Protein AF-A0A7Y4NPV2-F1 (afdb_monomer)

Secondary structure (DSSP, 8-state):
-PPPPPEEEE-TTT--EEEEEEEEEEETTEEEEEEESSB-TTT--B--------HHHHHHHHHHHHT-HHHHHHH-SHHHHHHHH-SSHHHHHHHHHHHHS--HHHHHHHHHHHHTS---HHHHHHHHHHHHHHHHHHTSHHHHHHHHHHHHHHHHHHHHHHHHHHHHHHHH--

Solvent-accessible surface area (backbone atoms only — not comparable to full-atom values): 9834 Å² total; per-residue (Å²): 134,82,76,61,73,66,40,80,44,66,39,93,76,80,65,53,73,47,69,35,37,57,43,80,43,77,58,96,89,44,82,44,79,45,56,43,63,66,34,37,92,63,34,64,44,71,74,77,89,56,72,80,88,44,69,69,55,19,52,49,50,52,36,23,68,67,57,37,69,69,40,27,72,75,43,57,44,54,44,53,39,50,58,65,60,34,79,42,48,68,50,48,50,52,43,53,49,49,45,67,71,49,62,48,63,63,51,35,51,54,45,52,62,49,48,79,78,43,86,54,64,65,58,58,50,50,39,56,47,39,56,49,49,42,57,34,46,75,71,47,55,45,58,54,50,54,50,61,43,43,48,64,50,32,52,51,30,48,53,52,42,54,56,24,47,52,46,30,54,55,60,73,76,106

Structure (mmCIF, N/CA/C/O backbone):
data_AF-A0A7Y4NPV2-F1
#
_entry.id   AF-A0A7Y4NPV2-F1
#
loop_
_atom_site.group_PDB
_atom_site.id
_atom_site.type_symbol
_atom_site.label_atom_id
_atom_site.label_alt_id
_atom_site.label_comp_id
_atom_site.label_asym_id
_atom_site.label_entity_id
_atom_site.label_seq_id
_atom_site.pdbx_PDB_ins_code
_atom_site.Cartn_x
_atom_site.Cartn_y
_atom_site.Cartn_z
_atom_site.occupancy
_atom_site.B_iso_or_equiv
_atom_site.auth_seq_id
_atom_site.auth_comp_id
_atom_site.auth_asym_id
_atom_site.auth_atom_id
_atom_site.pdbx_PDB_model_num
ATOM 1 N N . MET A 1 1 ? -0.308 -29.124 12.154 1.00 49.94 1 MET A N 1
ATOM 2 C CA . MET A 1 1 ? -0.144 -27.652 12.169 1.00 49.94 1 MET A CA 1
ATOM 3 C C . MET A 1 1 ? -0.393 -27.163 13.598 1.00 49.94 1 MET A C 1
ATOM 5 O O . MET A 1 1 ? -1.416 -27.536 14.168 1.00 49.94 1 MET A O 1
ATOM 9 N N . ARG A 1 2 ? 0.572 -26.470 14.222 1.00 59.75 2 ARG A N 1
ATOM 10 C CA . ARG A 1 2 ? 0.462 -25.960 15.605 1.00 59.75 2 ARG A CA 1
ATOM 11 C C . ARG A 1 2 ? -0.410 -24.699 15.605 1.00 59.75 2 ARG A C 1
ATOM 13 O O . ARG A 1 2 ? -0.304 -23.904 14.677 1.00 59.75 2 ARG A O 1
ATOM 20 N N . VAL A 1 3 ? -1.282 -24.546 16.600 1.00 62.94 3 VAL A N 1
ATOM 21 C CA . VAL A 1 3 ? -2.070 -23.317 16.786 1.00 62.94 3 VAL A CA 1
ATOM 22 C C . VAL A 1 3 ? -1.098 -22.210 17.168 1.00 62.94 3 VAL A C 1
ATOM 24 O O . VAL A 1 3 ? -0.264 -22.423 18.049 1.00 62.94 3 VAL A O 1
ATOM 27 N N . ALA A 1 4 ? -1.148 -21.074 16.472 1.00 68.94 4 ALA A N 1
ATOM 28 C CA . ALA A 1 4 ? -0.289 -19.949 16.812 1.00 68.94 4 ALA A CA 1
ATOM 29 C C . ALA A 1 4 ? -0.587 -19.504 18.257 1.00 68.94 4 ALA A C 1
ATOM 31 O O . ALA A 1 4 ? -1.761 -19.469 18.644 1.00 68.94 4 ALA A O 1
ATOM 32 N N . PRO A 1 5 ? 0.443 -19.202 19.066 1.00 77.50 5 PRO A N 1
ATOM 33 C CA . PRO A 1 5 ? 0.248 -18.791 20.448 1.00 77.50 5 PRO A CA 1
ATOM 34 C C . PRO A 1 5 ? -0.619 -17.531 20.528 1.00 77.50 5 PRO A C 1
ATOM 36 O O . PRO A 1 5 ? -0.810 -16.815 19.543 1.00 77.50 5 PRO A O 1
ATOM 39 N N . SER A 1 6 ? -1.166 -17.287 21.717 1.00 85.19 6 SER A N 1
ATOM 40 C CA . SER A 1 6 ? -1.863 -16.031 21.987 1.00 85.19 6 SER A CA 1
ATOM 41 C C . SER A 1 6 ? -0.852 -14.890 21.950 1.00 85.19 6 SER A C 1
ATOM 43 O O . SER A 1 6 ? 0.234 -15.025 22.516 1.00 85.19 6 SER A O 1
ATOM 45 N N . THR A 1 7 ? -1.198 -13.788 21.292 1.00 88.06 7 THR A N 1
ATOM 46 C CA . THR A 1 7 ? -0.251 -12.697 21.029 1.00 88.06 7 THR A CA 1
ATOM 47 C C . THR A 1 7 ? -0.876 -11.364 21.425 1.00 88.06 7 THR A C 1
ATOM 49 O O . THR A 1 7 ? -2.060 -11.149 21.142 1.00 88.06 7 THR A O 1
ATOM 52 N N . PRO A 1 8 ? -0.122 -10.454 22.068 1.00 91.38 8 PRO A N 1
ATOM 53 C CA . PRO A 1 8 ? -0.590 -9.093 22.278 1.00 91.38 8 PRO A CA 1
ATOM 54 C C . PRO A 1 8 ? -0.719 -8.366 20.936 1.00 91.38 8 PRO A C 1
ATOM 56 O O . PRO A 1 8 ? 0.170 -8.427 20.086 1.00 91.38 8 PRO A O 1
ATOM 59 N N . VAL A 1 9 ? -1.829 -7.658 20.758 1.00 91.06 9 VAL A N 1
ATOM 60 C CA . VAL A 1 9 ? -2.123 -6.834 19.586 1.00 91.06 9 VAL A CA 1
ATOM 61 C C . VAL A 1 9 ? -2.506 -5.439 20.057 1.00 91.06 9 VAL A C 1
ATOM 63 O O . VAL A 1 9 ? -3.301 -5.281 20.982 1.00 91.06 9 VAL A O 1
ATOM 66 N N . THR A 1 10 ? -1.957 -4.420 19.399 1.00 92.75 10 THR A N 1
ATOM 67 C CA . THR A 1 10 ? -2.331 -3.018 19.611 1.00 92.75 10 THR A CA 1
ATOM 68 C C . THR A 1 10 ? -3.300 -2.579 18.519 1.00 92.75 10 THR A C 1
ATOM 70 O O . THR A 1 10 ? -3.031 -2.745 17.328 1.00 92.75 10 THR A O 1
ATOM 73 N N . CYS A 1 11 ? -4.445 -2.025 18.915 1.00 94.19 11 CYS A N 1
ATOM 74 C CA . CYS A 1 11 ? -5.444 -1.518 17.982 1.00 94.19 11 CYS A CA 1
ATOM 75 C C . CYS A 1 11 ? -4.904 -0.319 17.191 1.00 94.19 11 CYS A C 1
ATOM 77 O O . CYS A 1 11 ? -4.489 0.674 17.784 1.00 94.19 11 CYS A O 1
ATOM 79 N N . PHE A 1 12 ? -5.000 -0.372 15.860 1.00 92.56 12 PHE A N 1
ATOM 80 C CA . PHE A 1 12 ? -4.571 0.718 14.974 1.00 92.56 12 PHE A CA 1
ATOM 81 C C . PHE A 1 12 ? -5.456 1.976 15.055 1.00 92.56 12 PHE A C 1
ATOM 83 O O . PHE A 1 12 ? -5.070 3.019 14.540 1.00 92.56 12 PHE A O 1
ATOM 90 N N . VAL A 1 13 ? -6.637 1.883 15.679 1.00 94.50 13 VAL A N 1
ATOM 91 C CA . VAL A 1 13 ? -7.550 3.020 15.872 1.00 94.50 13 VAL A CA 1
ATOM 92 C C . VAL A 1 13 ? -7.343 3.666 17.239 1.00 94.50 13 VAL A C 1
ATOM 94 O O . VAL A 1 13 ? -6.950 4.825 17.313 1.00 94.50 13 VAL A O 1
ATOM 97 N N . CYS A 1 14 ? -7.626 2.932 18.323 1.00 94.38 14 CYS A N 1
ATOM 98 C CA . CYS A 1 14 ? -7.678 3.501 19.675 1.00 94.38 14 CYS A CA 1
ATOM 99 C C . CYS A 1 14 ? -6.375 3.348 20.474 1.00 94.38 14 CYS A C 1
ATOM 101 O O . CYS A 1 14 ? -6.299 3.819 21.608 1.00 94.38 14 CYS A O 1
ATOM 103 N N . GLY A 1 15 ? -5.370 2.651 19.933 1.00 93.56 15 GLY A N 1
ATOM 104 C CA . GLY A 1 15 ? -4.072 2.439 20.584 1.00 93.56 15 GLY A CA 1
ATOM 105 C C . GLY A 1 15 ? -4.092 1.494 21.792 1.00 93.56 15 GLY A C 1
ATOM 106 O O . GLY A 1 15 ? -3.054 1.264 22.404 1.00 93.56 15 GLY A O 1
ATOM 107 N N . SER A 1 16 ? -5.244 0.926 22.153 1.00 94.56 16 SER A N 1
ATOM 108 C CA . SER A 1 16 ? -5.342 -0.039 23.251 1.00 94.56 16 SER A CA 1
ATOM 109 C C . SER A 1 16 ? -4.706 -1.377 22.872 1.00 94.56 16 SER A C 1
ATOM 111 O O . SER A 1 16 ? -4.887 -1.859 21.752 1.00 94.56 16 SER A O 1
ATOM 113 N N . THR A 1 17 ? -4.009 -1.994 23.826 1.00 94.75 17 THR A N 1
ATOM 114 C CA . THR A 1 17 ? -3.390 -3.317 23.673 1.00 94.75 17 THR A CA 1
ATOM 115 C C . THR A 1 17 ? -4.223 -4.379 24.384 1.00 94.75 17 THR A C 1
ATOM 117 O O . THR A 1 17 ? -4.661 -4.174 25.513 1.00 94.75 17 THR A O 1
ATOM 120 N N . PHE A 1 18 ? -4.442 -5.513 23.725 1.00 93.19 18 PHE A N 1
ATOM 121 C CA . PHE A 1 18 ? -5.160 -6.671 24.263 1.00 93.19 18 PHE A CA 1
ATOM 122 C C . PHE A 1 18 ? -4.605 -7.961 23.662 1.00 93.19 18 PHE A C 1
ATOM 124 O O . PHE A 1 18 ? -3.895 -7.945 22.657 1.00 93.19 18 PHE A O 1
ATOM 131 N N . THR A 1 19 ? -4.915 -9.089 24.289 1.00 93.38 19 THR A N 1
ATOM 132 C CA . THR A 1 19 ? -4.461 -10.401 23.829 1.00 93.38 19 THR A CA 1
ATOM 133 C C . THR A 1 19 ? -5.450 -10.975 22.825 1.00 93.38 19 THR A C 1
ATOM 135 O O . THR A 1 19 ? -6.650 -11.007 23.089 1.00 93.38 19 THR A O 1
ATOM 138 N N . VAL A 1 20 ? -4.939 -11.444 21.686 1.00 91.06 20 VAL A N 1
ATOM 139 C CA . VAL A 1 20 ? -5.709 -12.221 20.710 1.00 91.06 20 VAL A CA 1
ATOM 140 C C . VAL A 1 20 ? -5.345 -13.689 20.862 1.00 91.06 20 VAL A C 1
ATOM 142 O O . VAL A 1 20 ? -4.171 -14.065 20.788 1.00 91.06 20 VAL A O 1
ATOM 145 N N . HIS A 1 21 ? -6.359 -14.518 21.064 1.00 88.50 21 HIS A N 1
ATOM 146 C CA . HIS A 1 21 ? -6.249 -15.963 21.164 1.00 88.50 21 HIS A CA 1
ATOM 147 C C . HIS A 1 21 ? -6.626 -16.595 19.825 1.00 88.50 21 HIS A C 1
ATOM 149 O O . HIS A 1 21 ? -7.630 -16.231 19.217 1.00 88.50 21 HIS A O 1
ATOM 155 N N . ASN A 1 22 ? -5.830 -17.559 19.365 1.00 84.25 22 ASN A N 1
ATOM 156 C CA . ASN A 1 22 ? -6.191 -18.381 18.216 1.00 84.25 22 ASN A CA 1
ATOM 157 C C . ASN A 1 22 ? -6.886 -19.638 18.735 1.00 84.25 22 ASN A C 1
ATOM 159 O O . ASN A 1 22 ? -6.259 -20.475 19.387 1.00 84.25 22 ASN A O 1
ATOM 163 N N . LYS A 1 23 ? -8.174 -19.776 18.447 1.00 81.44 23 LYS A N 1
ATOM 164 C CA . LYS A 1 23 ? -8.964 -20.958 18.775 1.00 81.44 23 LYS A CA 1
ATOM 165 C C . LYS A 1 23 ? -9.143 -21.793 17.521 1.00 81.44 23 LYS A C 1
ATOM 167 O O . LYS A 1 23 ? -9.365 -21.270 16.435 1.00 81.44 23 LYS A O 1
ATOM 172 N N . VAL A 1 24 ? -9.008 -23.103 17.660 1.00 81.19 24 VAL A N 1
ATOM 173 C CA . VAL A 1 24 ? -9.348 -24.019 16.575 1.00 81.19 24 VAL A CA 1
ATOM 174 C C . VAL A 1 24 ? -10.818 -24.341 16.696 1.00 81.19 24 VAL A C 1
ATOM 176 O O . VAL A 1 24 ? -11.243 -24.822 17.744 1.00 81.19 24 VAL A O 1
ATOM 179 N N . ASP A 1 25 ? -11.545 -24.106 15.618 1.00 78.88 25 ASP A N 1
ATOM 180 C CA . ASP A 1 25 ? -12.909 -24.570 15.471 1.00 78.88 25 ASP A CA 1
ATOM 181 C C . ASP A 1 25 ? -12.950 -25.722 14.458 1.00 78.88 25 ASP A C 1
ATOM 183 O O . ASP A 1 25 ? -12.161 -25.783 13.505 1.00 78.88 25 ASP A O 1
ATOM 187 N N . LEU A 1 26 ? -13.799 -26.702 14.741 1.00 80.38 26 LEU A N 1
ATOM 188 C CA . LEU A 1 26 ? -13.967 -27.916 13.949 1.00 80.38 26 LEU A CA 1
ATOM 189 C C . LEU A 1 26 ? -15.439 -28.011 13.574 1.00 80.38 26 LEU A C 1
ATOM 191 O O . LEU A 1 26 ? -16.200 -28.723 14.223 1.00 80.38 26 LEU A O 1
ATOM 195 N N . ASP A 1 27 ? -15.818 -27.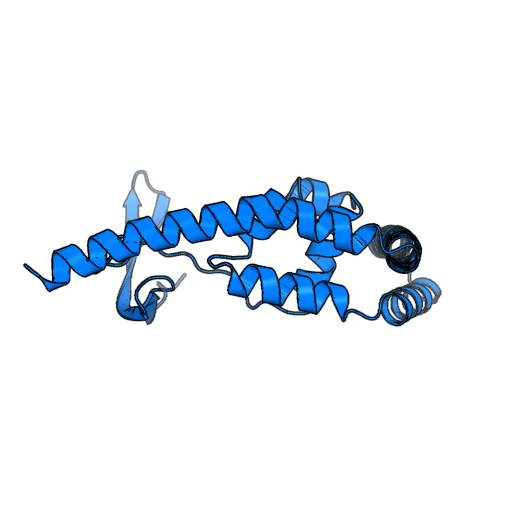307 12.512 1.00 73.38 27 ASP A N 1
ATOM 196 C CA . ASP A 1 27 ? -17.173 -27.362 11.971 1.00 73.38 27 ASP A CA 1
ATOM 197 C C . ASP A 1 27 ? -17.188 -28.103 10.625 1.00 73.38 27 ASP A C 1
ATOM 199 O O . ASP A 1 27 ? -16.311 -27.922 9.773 1.00 73.38 27 ASP A O 1
ATOM 203 N N . GLY A 1 28 ? -18.148 -29.015 10.451 1.00 69.00 28 GLY A N 1
ATOM 204 C CA . GLY A 1 28 ? -18.316 -29.809 9.226 1.00 69.00 28 GLY A CA 1
ATOM 205 C C . GLY A 1 28 ? -17.076 -30.601 8.771 1.00 69.00 28 GLY A C 1
ATOM 206 O O . GLY A 1 28 ? -16.888 -30.818 7.575 1.00 69.00 28 GLY A O 1
ATOM 207 N N . GLY A 1 29 ? -16.183 -30.985 9.693 1.00 75.00 29 GLY A N 1
ATOM 208 C CA . GLY A 1 29 ? -14.925 -31.679 9.378 1.00 75.00 29 GLY A CA 1
ATOM 209 C C . GLY A 1 29 ? -13.817 -30.779 8.809 1.00 75.00 29 GLY A C 1
ATOM 210 O O . GLY A 1 29 ? -12.743 -31.275 8.462 1.00 75.00 29 GLY A O 1
ATOM 211 N N . ARG A 1 30 ? -14.035 -29.458 8.734 1.00 72.81 30 ARG A N 1
ATOM 212 C CA . ARG A 1 30 ? -13.009 -28.477 8.368 1.00 72.81 30 ARG A CA 1
ATOM 213 C C . ARG A 1 30 ? -12.465 -27.804 9.618 1.00 72.81 30 ARG A C 1
ATOM 215 O O . ARG A 1 30 ? -13.199 -27.283 10.447 1.00 72.81 30 ARG A O 1
ATOM 222 N N . ARG A 1 31 ? -11.139 -27.796 9.725 1.00 75.69 31 ARG A N 1
ATOM 223 C CA . ARG A 1 31 ? -10.424 -27.105 10.793 1.00 75.69 31 ARG A CA 1
ATOM 224 C C . ARG A 1 31 ? -10.221 -25.643 10.419 1.00 75.69 31 ARG A C 1
ATOM 226 O O . ARG A 1 31 ? -9.416 -25.354 9.534 1.00 75.69 31 ARG A O 1
ATOM 233 N N . THR A 1 32 ? -10.904 -24.738 11.106 1.00 78.25 32 THR A N 1
ATOM 234 C CA . THR A 1 32 ? -10.724 -23.287 10.983 1.00 78.25 32 THR A CA 1
ATOM 235 C C . THR A 1 32 ? -9.991 -22.749 12.210 1.00 78.25 32 THR A C 1
ATOM 237 O O . THR A 1 32 ? -10.003 -23.345 13.287 1.00 78.25 32 THR A O 1
ATOM 240 N N . VAL A 1 33 ? -9.265 -21.645 12.037 1.00 77.94 33 VAL A N 1
ATOM 241 C CA . VAL A 1 33 ? -8.645 -20.919 13.151 1.00 77.94 33 VAL A CA 1
ATOM 242 C C . VAL A 1 33 ? -9.395 -19.605 13.298 1.00 77.94 33 VAL A C 1
ATOM 244 O O . VAL A 1 33 ? -9.396 -18.795 12.374 1.00 77.94 33 VAL A O 1
ATOM 247 N N . LEU A 1 34 ? -10.042 -19.422 14.443 1.00 82.56 34 LEU A N 1
ATOM 248 C CA . LEU A 1 34 ? -10.762 -18.214 14.815 1.00 82.56 34 LEU A CA 1
ATOM 249 C C . LEU A 1 34 ? -9.895 -17.370 15.747 1.00 82.56 34 LEU A C 1
ATOM 251 O O . LEU A 1 34 ? -9.232 -17.898 16.641 1.00 82.56 34 LEU A O 1
ATOM 255 N N . GLN A 1 35 ? -9.900 -16.059 15.528 1.00 83.38 35 GLN A N 1
ATOM 256 C CA . GLN A 1 35 ? -9.252 -15.095 16.412 1.00 83.38 35 GLN A CA 1
ATOM 257 C C . GLN A 1 35 ? -10.284 -14.517 17.377 1.00 83.38 35 GLN A C 1
ATOM 259 O O . GLN A 1 35 ? -11.292 -13.958 16.944 1.00 83.38 35 GLN A O 1
ATOM 264 N N . GLU A 1 36 ? -10.023 -14.650 18.677 1.00 86.06 36 GLU A N 1
ATOM 265 C CA . GLU A 1 36 ? -10.857 -14.098 19.744 1.00 86.06 36 GLU A CA 1
ATOM 266 C C . GLU A 1 36 ? -10.043 -13.089 20.586 1.00 86.06 36 GLU A C 1
ATOM 268 O O . GLU A 1 36 ? -8.975 -13.450 21.090 1.00 86.06 36 GLU A O 1
ATOM 273 N N . PRO A 1 37 ? -10.514 -11.835 20.754 1.00 88.25 37 PRO A N 1
ATOM 274 C CA . PRO A 1 37 ? -11.700 -11.259 20.113 1.00 88.25 37 PRO A CA 1
ATOM 275 C C . PRO A 1 37 ? -11.468 -11.001 18.612 1.00 88.25 37 PRO A C 1
ATOM 277 O O . PRO A 1 37 ? -10.339 -10.803 18.179 1.00 88.25 37 PRO A O 1
ATOM 280 N N . SER A 1 38 ? -12.538 -10.979 17.813 1.00 87.38 38 SER A N 1
ATOM 281 C CA . SER A 1 38 ? -12.485 -10.724 16.358 1.00 87.38 38 SER A CA 1
ATOM 282 C C . SER A 1 38 ? -12.379 -9.232 15.996 1.00 87.38 38 SER A C 1
ATOM 284 O O . SER A 1 38 ? -12.131 -8.870 14.843 1.00 87.38 38 SER A O 1
ATOM 286 N N . ALA A 1 39 ? -12.531 -8.357 16.991 1.00 93.12 39 ALA A N 1
ATOM 287 C CA . ALA A 1 39 ? -12.392 -6.910 16.903 1.00 93.12 39 ALA A CA 1
ATOM 288 C C . ALA A 1 39 ? -11.792 -6.360 18.206 1.00 93.12 39 ALA A C 1
ATOM 290 O O . ALA A 1 39 ? -11.720 -7.053 19.221 1.00 93.12 39 ALA A O 1
ATOM 291 N N . CYS A 1 40 ? -11.359 -5.102 18.191 1.00 94.50 40 CYS A N 1
ATOM 292 C CA . CYS A 1 40 ? -10.869 -4.428 19.384 1.00 94.50 40 CYS A CA 1
ATOM 293 C C . CYS A 1 40 ? -11.989 -4.324 20.436 1.00 94.50 40 CYS A C 1
ATOM 295 O O . CYS A 1 40 ? -12.992 -3.664 20.167 1.00 94.50 40 CYS A O 1
ATOM 297 N N . PRO A 1 41 ? -11.820 -4.866 21.656 1.00 95.12 41 PRO A N 1
ATOM 298 C CA . PRO A 1 41 ? -12.870 -4.846 22.678 1.00 95.12 41 PRO A CA 1
ATOM 299 C C . PRO A 1 41 ? -13.165 -3.433 23.209 1.00 95.12 41 PRO A C 1
ATOM 301 O O . PRO A 1 41 ? -14.170 -3.208 23.879 1.00 95.12 41 PRO A O 1
ATOM 304 N N . PHE A 1 42 ? -12.307 -2.459 22.903 1.00 95.31 42 PHE A N 1
ATOM 305 C CA . PHE A 1 42 ? -12.439 -1.087 23.386 1.00 95.31 42 PHE A CA 1
ATOM 306 C C . PHE A 1 42 ? -13.123 -0.147 22.389 1.00 95.31 42 PHE A C 1
ATOM 308 O O . PHE A 1 42 ? -13.733 0.827 22.811 1.00 95.31 42 PHE A O 1
ATOM 315 N N . CYS A 1 43 ? -13.028 -0.407 21.082 1.00 96.06 43 CYS A N 1
ATOM 316 C CA . CYS A 1 43 ? -13.554 0.498 20.049 1.00 96.06 43 CYS A CA 1
ATOM 317 C C . CYS A 1 43 ? -14.284 -0.207 18.897 1.00 96.06 43 CYS A C 1
ATOM 319 O O . CYS A 1 43 ? -14.735 0.455 17.967 1.00 96.06 43 CYS A O 1
ATOM 321 N N . ASP A 1 44 ? -14.372 -1.538 18.927 1.00 95.69 44 ASP A N 1
ATOM 322 C CA . ASP A 1 44 ? -14.934 -2.417 17.891 1.00 95.69 44 ASP A CA 1
ATOM 323 C C . ASP A 1 44 ? -14.242 -2.346 16.523 1.00 95.69 44 ASP A C 1
ATOM 325 O O . ASP A 1 44 ? -14.756 -2.874 15.538 1.00 95.69 44 ASP A O 1
ATOM 329 N N . ALA A 1 45 ? -13.066 -1.717 16.434 1.00 95.00 45 ALA A N 1
ATOM 330 C CA . ALA A 1 45 ? -12.299 -1.706 15.195 1.00 95.00 45 ALA A CA 1
ATOM 331 C C . ALA A 1 45 ? -11.908 -3.142 14.800 1.00 95.00 45 ALA A C 1
ATOM 333 O O . ALA A 1 45 ? -11.430 -3.895 15.659 1.00 95.00 45 ALA A O 1
ATOM 334 N N . PRO A 1 46 ? -12.072 -3.537 13.525 1.00 91.88 46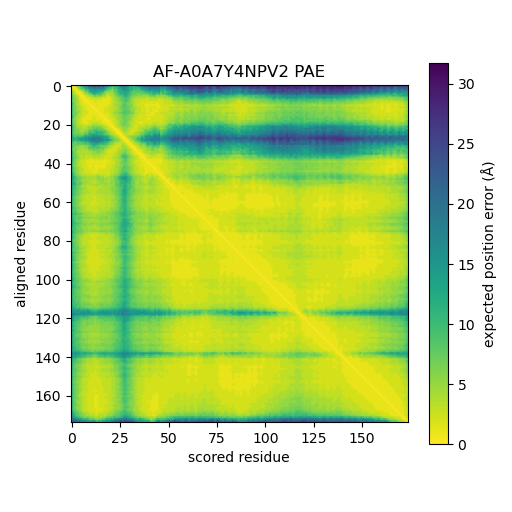 PRO A N 1
ATOM 335 C CA . PRO A 1 46 ? -11.761 -4.891 13.082 1.00 91.88 46 PRO A CA 1
ATOM 336 C C . PRO A 1 46 ? -10.276 -5.204 13.274 1.00 91.88 46 PRO A C 1
ATOM 338 O O . PRO A 1 46 ? -9.421 -4.338 13.077 1.00 91.88 46 PRO A O 1
ATOM 341 N N . LEU A 1 47 ? -9.937 -6.452 13.599 1.00 87.69 47 LEU A N 1
ATOM 342 C CA . LEU A 1 47 ? -8.536 -6.864 13.585 1.00 87.69 47 LEU A CA 1
ATOM 343 C C . LEU A 1 47 ? -8.061 -7.002 12.142 1.00 87.69 47 LEU A C 1
ATOM 345 O O . LEU A 1 47 ? -8.522 -7.861 11.394 1.00 87.69 47 LEU A O 1
ATOM 349 N N . ARG A 1 48 ? -7.133 -6.133 11.742 1.00 84.81 48 ARG A N 1
ATOM 350 C CA . ARG A 1 48 ? -6.519 -6.168 10.414 1.00 84.81 48 ARG A CA 1
ATOM 351 C C . ARG A 1 48 ? -5.007 -6.241 10.541 1.00 84.81 48 ARG A C 1
ATOM 353 O O . ARG A 1 48 ? -4.356 -5.296 10.999 1.00 84.81 48 ARG A O 1
ATOM 360 N N . THR A 1 49 ? -4.452 -7.360 10.094 1.00 81.50 49 THR A N 1
ATOM 361 C CA . THR A 1 49 ? -3.015 -7.511 9.872 1.00 81.50 49 THR A CA 1
ATOM 362 C C . THR A 1 49 ? -2.703 -7.085 8.447 1.00 81.50 49 THR A C 1
ATOM 364 O O . THR A 1 49 ? -3.269 -7.623 7.498 1.00 81.50 49 THR A O 1
ATOM 367 N N . ILE A 1 50 ? -1.800 -6.121 8.304 1.00 89.25 50 ILE A N 1
ATOM 368 C CA . ILE A 1 50 ? -1.195 -5.761 7.022 1.00 89.25 50 ILE A CA 1
ATOM 369 C C . ILE A 1 50 ? 0.280 -6.172 7.050 1.00 89.25 50 ILE A C 1
ATOM 371 O O . ILE A 1 50 ? 0.867 -6.241 8.137 1.00 89.25 50 ILE A O 1
ATOM 375 N N . PRO A 1 51 ? 0.889 -6.475 5.894 1.00 88.69 51 PRO A N 1
ATOM 376 C CA . PRO A 1 51 ? 2.330 -6.658 5.828 1.00 88.69 51 PRO A CA 1
ATOM 377 C C . PRO A 1 51 ? 3.052 -5.346 6.157 1.00 88.69 51 PRO A C 1
ATOM 379 O O . PRO A 1 51 ? 2.463 -4.264 6.150 1.00 88.69 51 PRO A O 1
ATOM 382 N N . LYS A 1 52 ? 4.355 -5.442 6.426 1.00 93.06 52 LYS A N 1
ATOM 383 C CA . LYS A 1 52 ? 5.206 -4.258 6.546 1.00 93.06 52 LYS A CA 1
ATOM 384 C C . LYS A 1 52 ? 5.173 -3.481 5.225 1.00 93.06 52 LYS A C 1
ATOM 386 O O . LYS A 1 52 ? 5.343 -4.074 4.164 1.00 93.06 52 LYS A O 1
ATOM 391 N N . LEU A 1 53 ? 4.980 -2.166 5.306 1.00 96.06 53 LEU A N 1
ATOM 392 C CA . LEU A 1 53 ? 5.103 -1.282 4.151 1.00 96.06 53 LEU A CA 1
ATOM 393 C C . LEU A 1 53 ? 6.586 -1.120 3.824 1.00 96.06 53 LEU A C 1
ATOM 395 O O . LEU A 1 53 ? 7.343 -0.528 4.594 1.00 96.06 53 LEU A O 1
ATOM 399 N N . ASP A 1 54 ? 7.004 -1.713 2.715 1.00 96.88 54 ASP A N 1
ATOM 400 C CA . ASP A 1 54 ? 8.378 -1.687 2.239 1.00 96.88 54 ASP A CA 1
ATOM 401 C C . ASP A 1 54 ? 8.444 -1.389 0.736 1.00 96.88 54 ASP A C 1
ATOM 403 O O . ASP A 1 54 ? 7.431 -1.188 0.058 1.00 96.88 54 ASP A O 1
ATOM 407 N N . VAL A 1 55 ? 9.669 -1.364 0.213 1.00 96.00 55 VAL A N 1
ATOM 408 C CA . VAL A 1 55 ? 9.944 -1.120 -1.206 1.00 96.00 55 VAL A CA 1
ATOM 409 C C . VAL A 1 55 ? 9.254 -2.150 -2.111 1.00 96.00 55 VAL A C 1
ATOM 411 O O . VAL A 1 55 ? 8.838 -1.805 -3.212 1.00 96.00 55 VAL A O 1
ATOM 414 N N . GLY A 1 56 ? 9.094 -3.402 -1.674 1.00 96.06 56 GLY A N 1
ATOM 415 C CA . GLY A 1 56 ? 8.408 -4.435 -2.454 1.00 96.06 56 GLY A CA 1
ATOM 416 C C . GLY A 1 56 ? 6.911 -4.155 -2.594 1.00 96.06 56 GLY A C 1
ATOM 417 O O . GLY A 1 56 ? 6.351 -4.271 -3.690 1.00 96.06 56 GLY A O 1
ATOM 418 N N . VAL A 1 57 ? 6.269 -3.709 -1.511 1.00 97.38 57 VAL A N 1
ATOM 419 C CA . VAL A 1 57 ? 4.867 -3.263 -1.543 1.00 97.38 57 VAL A CA 1
ATOM 420 C C . VAL A 1 57 ? 4.717 -2.017 -2.423 1.00 97.38 57 VAL A C 1
ATOM 422 O O . VAL A 1 57 ? 3.797 -1.959 -3.236 1.00 97.38 57 VAL A O 1
ATOM 425 N N . ALA A 1 58 ? 5.647 -1.060 -2.340 1.00 97.88 58 ALA A N 1
ATOM 426 C CA . ALA A 1 58 ? 5.636 0.140 -3.182 1.00 97.88 58 ALA A CA 1
ATOM 427 C C . ALA A 1 58 ? 5.803 -0.181 -4.680 1.00 97.88 58 ALA A C 1
ATOM 429 O O . ALA A 1 58 ? 5.073 0.351 -5.515 1.00 97.88 58 ALA A O 1
ATOM 430 N N . LYS A 1 59 ? 6.695 -1.116 -5.032 1.00 97.56 59 LYS A N 1
ATOM 431 C CA . LYS A 1 59 ? 6.822 -1.628 -6.408 1.00 97.56 59 LYS A CA 1
ATOM 432 C C . LYS A 1 59 ? 5.523 -2.254 -6.905 1.00 97.56 59 LYS A C 1
ATOM 434 O O . LYS A 1 59 ? 5.101 -1.979 -8.024 1.00 97.56 59 LYS A O 1
ATOM 439 N N . SER A 1 60 ? 4.867 -3.047 -6.060 1.00 97.31 60 SER A N 1
ATOM 440 C CA . SER A 1 60 ? 3.585 -3.678 -6.394 1.00 97.31 60 SER A CA 1
ATOM 441 C C . SER A 1 60 ? 2.476 -2.641 -6.615 1.00 97.31 60 SER A C 1
ATOM 443 O O . SER A 1 60 ? 1.672 -2.793 -7.534 1.00 97.31 60 SER A O 1
ATOM 445 N N . LEU A 1 61 ? 2.456 -1.559 -5.828 1.00 98.25 61 LEU A N 1
ATOM 446 C CA . LEU A 1 61 ? 1.549 -0.425 -6.036 1.00 98.25 61 LEU A CA 1
ATOM 447 C C . LEU A 1 61 ? 1.782 0.228 -7.408 1.00 98.25 61 LEU A C 1
ATOM 449 O O . LEU A 1 61 ? 0.835 0.417 -8.167 1.00 98.25 61 LEU A O 1
ATOM 453 N N . LEU A 1 62 ? 3.037 0.528 -7.746 1.00 97.94 62 LEU A N 1
ATOM 454 C CA . LEU A 1 62 ? 3.395 1.151 -9.023 1.00 97.94 62 LEU A CA 1
ATOM 455 C C . LEU A 1 62 ? 3.045 0.261 -10.221 1.00 97.94 62 LEU A C 1
ATOM 457 O O . LEU A 1 62 ? 2.491 0.738 -11.206 1.00 97.94 62 LEU A O 1
ATOM 461 N N . LEU A 1 63 ? 3.309 -1.043 -10.134 1.00 97.62 63 LEU A N 1
ATOM 462 C CA . LEU A 1 63 ? 2.928 -2.001 -11.176 1.00 97.62 63 LEU A CA 1
ATOM 463 C C . LEU A 1 63 ? 1.405 -2.144 -11.301 1.00 97.62 63 LEU A C 1
ATOM 465 O O . LEU A 1 63 ? 0.898 -2.273 -12.417 1.00 97.62 63 LEU A O 1
ATOM 469 N N . THR A 1 64 ? 0.669 -2.050 -10.187 1.00 97.44 64 THR A N 1
ATOM 470 C CA . THR A 1 64 ? -0.803 -2.005 -10.199 1.00 97.44 64 THR A CA 1
ATOM 471 C C . THR A 1 64 ? -1.301 -0.784 -10.973 1.00 97.44 64 THR A C 1
ATOM 473 O O . THR A 1 64 ? -2.118 -0.937 -11.878 1.00 97.44 64 THR A O 1
ATOM 476 N N . GLU A 1 65 ? -0.763 0.404 -10.682 1.00 96.56 65 GLU A N 1
ATOM 477 C CA . GLU A 1 65 ? -1.075 1.646 -11.407 1.00 96.56 65 GLU A CA 1
ATOM 478 C C . GLU A 1 65 ? -0.703 1.556 -12.894 1.00 96.56 65 GLU A C 1
ATOM 480 O O . GLU A 1 65 ? -1.471 1.952 -13.770 1.00 96.56 65 GLU A O 1
ATOM 485 N N . ALA A 1 66 ? 0.446 0.956 -13.212 1.00 95.31 66 ALA A N 1
ATOM 486 C CA . ALA A 1 66 ? 0.887 0.774 -14.592 1.00 95.31 66 ALA A CA 1
ATOM 487 C C . ALA A 1 66 ? -0.015 -0.182 -15.398 1.00 95.31 66 ALA A C 1
ATOM 489 O O . ALA A 1 66 ? 0.038 -0.175 -16.638 1.00 95.31 66 ALA A O 1
ATOM 490 N N . GLY A 1 67 ? -0.827 -0.990 -14.704 1.00 95.19 67 GLY A N 1
ATOM 491 C CA . GLY A 1 67 ? -1.700 -2.014 -15.266 1.00 95.19 67 GLY A CA 1
ATOM 492 C C . GLY A 1 67 ? -0.981 -3.324 -15.585 1.00 95.19 67 GLY A C 1
ATOM 493 O O . GLY A 1 67 ? -1.382 -4.013 -16.527 1.00 95.19 67 GLY A O 1
ATOM 494 N N . ALA A 1 68 ? 0.079 -3.658 -14.844 1.00 95.44 68 ALA A N 1
ATOM 495 C CA . ALA A 1 68 ? 0.813 -4.905 -15.022 1.00 95.44 68 ALA A CA 1
ATOM 496 C C . ALA A 1 68 ? -0.120 -6.125 -14.821 1.00 95.44 68 ALA A C 1
ATOM 498 O O . ALA A 1 68 ? -0.963 -6.100 -13.920 1.00 95.44 68 ALA A O 1
ATOM 499 N N . PRO A 1 69 ? -0.054 -7.175 -15.669 1.00 93.25 69 PRO A N 1
ATOM 500 C CA . PRO A 1 69 ? -1.085 -8.216 -15.704 1.00 93.25 69 PRO A CA 1
ATOM 501 C C . PRO A 1 69 ? -1.292 -8.972 -14.389 1.00 93.25 69 PRO A C 1
ATOM 503 O O . PRO A 1 69 ? -2.439 -9.198 -14.000 1.00 93.25 69 PRO A O 1
ATOM 506 N N . GLU A 1 70 ? -0.211 -9.354 -13.705 1.00 92.19 70 GLU A N 1
ATOM 507 C CA . GLU A 1 70 ? -0.294 -10.139 -12.468 1.00 92.19 70 GLU A CA 1
ATOM 508 C C . GLU A 1 70 ? -0.850 -9.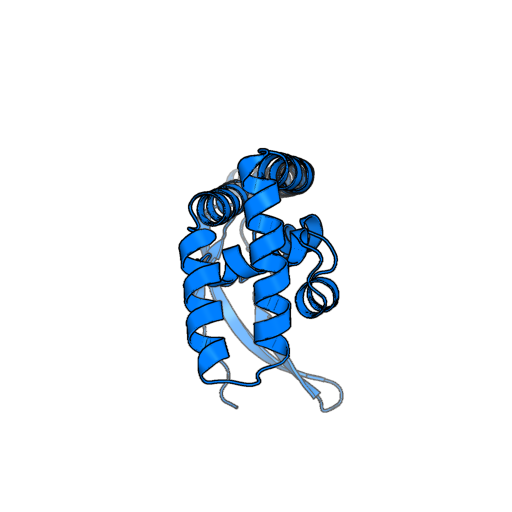295 -11.315 1.00 92.19 70 GLU A C 1
ATOM 510 O O . GLU A 1 70 ? -1.729 -9.736 -10.577 1.00 92.19 70 GLU A O 1
ATOM 515 N N . GLU A 1 71 ? -0.434 -8.038 -11.219 1.00 94.06 71 GLU A N 1
ATOM 516 C CA . GLU A 1 71 ? -0.886 -7.076 -10.220 1.00 94.06 71 GLU A CA 1
ATOM 517 C C . GLU A 1 71 ? -2.335 -6.667 -10.465 1.00 94.06 71 GLU A C 1
ATOM 519 O O . GLU A 1 71 ? -3.151 -6.657 -9.543 1.00 94.06 71 GLU A O 1
ATOM 524 N N . LYS A 1 72 ? -2.704 -6.420 -11.724 1.00 92.94 72 LYS A N 1
ATOM 525 C CA . LYS A 1 72 ? -4.091 -6.148 -12.108 1.00 92.94 72 LYS A CA 1
ATOM 526 C C . LYS A 1 72 ? -4.994 -7.335 -11.784 1.00 92.94 72 LYS A C 1
ATOM 528 O O . LYS A 1 72 ? -6.111 -7.140 -11.312 1.00 92.94 72 LYS A O 1
ATOM 533 N N . LYS A 1 73 ? -4.524 -8.565 -12.001 1.00 94.38 73 LYS A N 1
ATOM 534 C CA . LYS A 1 73 ? -5.259 -9.780 -11.632 1.00 94.38 73 LYS A CA 1
ATOM 535 C C . LYS A 1 73 ? -5.386 -9.934 -10.113 1.00 94.38 73 LYS A C 1
ATOM 537 O O . LYS A 1 73 ? -6.443 -10.340 -9.638 1.00 94.38 73 LYS A O 1
ATOM 542 N N . ALA A 1 74 ? -4.333 -9.622 -9.360 1.00 94.75 74 ALA A N 1
ATOM 543 C CA . ALA A 1 74 ? -4.296 -9.795 -7.909 1.00 94.75 74 ALA A CA 1
ATOM 544 C C . ALA A 1 74 ? -5.061 -8.704 -7.137 1.00 94.75 74 ALA A C 1
ATOM 546 O O . ALA A 1 74 ? -5.676 -8.994 -6.107 1.00 94.75 74 ALA A O 1
ATOM 547 N N . TYR A 1 75 ? -5.015 -7.461 -7.617 1.00 95.56 75 TYR A N 1
ATOM 548 C CA . TYR A 1 75 ? -5.443 -6.278 -6.862 1.00 95.56 75 TYR A CA 1
ATOM 549 C C . TYR A 1 75 ? -6.506 -5.446 -7.588 1.00 95.56 75 TYR A C 1
ATOM 551 O O . TYR A 1 75 ? -7.343 -4.812 -6.944 1.00 95.56 75 TYR A O 1
ATOM 559 N N . GLY A 1 76 ? -6.548 -5.493 -8.919 1.00 95.88 76 GLY A N 1
ATOM 560 C CA . GLY A 1 76 ? -7.527 -4.770 -9.726 1.00 95.88 76 GLY A CA 1
ATOM 561 C C . GLY A 1 76 ? -7.162 -3.302 -9.917 1.00 95.88 76 GLY A C 1
ATOM 562 O O . GLY A 1 76 ? -6.658 -2.942 -10.977 1.00 95.88 76 GLY A O 1
ATOM 563 N N . THR A 1 77 ? -7.450 -2.467 -8.917 1.00 97.06 77 THR A N 1
ATOM 564 C CA . THR A 1 77 ? -7.235 -1.010 -8.967 1.00 97.06 77 THR A CA 1
ATOM 565 C C . THR A 1 77 ? -6.305 -0.543 -7.852 1.00 97.06 77 THR A C 1
ATOM 567 O O . THR A 1 77 ? -6.078 -1.267 -6.878 1.00 97.06 77 THR A O 1
ATOM 570 N N . VAL A 1 78 ? -5.783 0.680 -7.978 1.00 97.81 78 VAL A N 1
ATOM 571 C CA . VAL A 1 78 ? -4.955 1.303 -6.938 1.00 97.81 78 VAL A CA 1
ATOM 572 C C . VAL A 1 78 ? -5.736 1.466 -5.638 1.00 97.81 78 VAL A C 1
ATOM 574 O O . VAL A 1 78 ? -5.202 1.169 -4.577 1.00 97.81 78 VAL A O 1
ATOM 577 N N . GLU A 1 79 ? -7.010 1.850 -5.695 1.00 98.31 79 GLU A N 1
ATOM 578 C CA . GLU A 1 79 ? -7.858 2.000 -4.510 1.00 98.31 79 GLU A CA 1
ATOM 579 C C . GLU A 1 79 ? -7.967 0.678 -3.748 1.00 98.31 79 GLU A C 1
ATOM 581 O O . GLU A 1 79 ? -7.673 0.622 -2.557 1.00 98.31 79 GLU A O 1
ATOM 586 N N . ARG A 1 80 ? -8.279 -0.418 -4.454 1.00 97.69 80 ARG A N 1
ATOM 587 C CA . ARG A 1 80 ? -8.350 -1.762 -3.860 1.00 97.69 80 ARG A CA 1
ATOM 588 C C . ARG A 1 80 ? -7.010 -2.232 -3.308 1.00 97.69 80 ARG A C 1
ATOM 590 O O . ARG A 1 80 ? -6.968 -2.912 -2.281 1.00 97.69 80 ARG A O 1
ATOM 597 N N . PHE A 1 81 ? -5.912 -1.888 -3.981 1.00 98.12 81 PHE A N 1
ATOM 598 C CA . PHE A 1 81 ? -4.572 -2.147 -3.468 1.00 98.12 81 PHE A CA 1
ATOM 599 C C . PHE A 1 81 ? -4.360 -1.404 -2.143 1.00 98.12 81 PHE A C 1
ATOM 601 O O . PHE A 1 81 ? -4.053 -2.023 -1.125 1.00 98.12 81 PHE A O 1
ATOM 608 N N . LEU A 1 82 ? -4.573 -0.089 -2.121 1.00 98.12 82 LEU A N 1
ATOM 609 C CA . LEU A 1 82 ? -4.376 0.736 -0.931 1.00 98.12 82 LEU A CA 1
ATOM 610 C C . LEU A 1 82 ? -5.271 0.274 0.223 1.00 98.12 82 LEU A C 1
ATOM 612 O O . LEU A 1 82 ? -4.778 0.104 1.336 1.00 98.12 82 LEU A O 1
ATOM 616 N N . GLU A 1 83 ? -6.543 -0.029 -0.035 1.00 96.12 83 GLU A N 1
ATOM 617 C CA . GLU A 1 83 ? -7.465 -0.587 0.957 1.00 96.12 83 GLU A CA 1
ATOM 618 C C . GLU A 1 83 ? -6.951 -1.894 1.556 1.00 96.12 83 GLU A C 1
ATOM 620 O O . GLU A 1 83 ? -7.113 -2.112 2.753 1.00 96.12 83 GLU A O 1
ATOM 625 N N . ARG A 1 84 ? -6.325 -2.769 0.760 1.00 95.62 84 ARG A N 1
ATOM 626 C CA . ARG A 1 84 ? -5.803 -4.063 1.221 1.00 95.62 84 ARG A CA 1
ATOM 627 C C . ARG A 1 84 ? -4.551 -3.921 2.082 1.00 95.62 84 ARG A C 1
ATOM 629 O O . ARG A 1 84 ? -4.405 -4.664 3.054 1.00 95.62 84 ARG A O 1
ATOM 636 N N . PHE A 1 85 ? -3.657 -3.009 1.714 1.00 96.75 85 PHE A N 1
ATOM 637 C CA . PHE A 1 85 ? -2.332 -2.879 2.324 1.00 96.75 85 PHE A CA 1
ATOM 638 C C . PHE A 1 85 ? -2.245 -1.793 3.400 1.00 96.75 85 PHE A C 1
ATOM 640 O O . PHE A 1 85 ? -1.238 -1.735 4.096 1.00 96.75 85 PHE A O 1
ATOM 647 N N . THR A 1 86 ? -3.283 -0.975 3.587 1.00 97.44 86 THR A N 1
ATOM 648 C CA . THR A 1 86 ? -3.304 0.096 4.595 1.00 97.44 86 THR A CA 1
ATOM 649 C C . THR A 1 86 ? -4.563 0.051 5.461 1.00 97.44 86 THR A C 1
ATOM 651 O O . THR A 1 86 ? -5.587 -0.548 5.117 1.00 97.44 86 THR A O 1
ATOM 654 N N . ARG A 1 87 ? -4.466 0.672 6.632 1.00 95.75 87 ARG A N 1
ATOM 655 C CA . ARG A 1 87 ? -5.503 0.771 7.668 1.00 95.75 87 ARG A CA 1
ATOM 656 C C . ARG A 1 87 ? -5.694 2.208 8.151 1.00 95.75 87 ARG A C 1
ATOM 658 O O . ARG A 1 87 ? -6.680 2.485 8.825 1.00 95.75 87 ARG A O 1
ATOM 665 N N . THR A 1 88 ? -4.738 3.092 7.869 1.00 96.00 88 THR A N 1
ATOM 666 C CA . THR A 1 88 ? -4.750 4.498 8.286 1.00 96.00 88 THR A CA 1
ATOM 667 C C . THR A 1 88 ? -4.330 5.411 7.139 1.00 96.00 88 THR A C 1
ATOM 669 O O . THR A 1 88 ? -3.664 4.983 6.196 1.00 96.00 88 THR A O 1
ATOM 672 N N . GLU A 1 89 ? -4.675 6.696 7.243 1.00 97.25 89 GLU A N 1
ATOM 673 C CA . GLU A 1 89 ? -4.212 7.721 6.298 1.00 97.25 89 GLU A CA 1
ATOM 674 C C . GLU A 1 89 ? -2.680 7.810 6.261 1.00 97.25 89 GLU A C 1
ATOM 676 O O . GLU A 1 89 ? -2.092 7.846 5.184 1.00 97.25 89 GLU A O 1
ATOM 681 N N . ALA A 1 90 ? -2.031 7.736 7.427 1.00 96.56 90 ALA A N 1
ATOM 682 C CA . ALA A 1 90 ? -0.575 7.785 7.541 1.00 96.56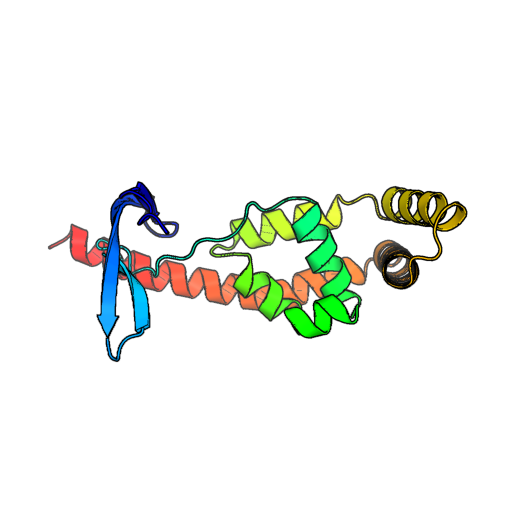 90 ALA A CA 1
ATOM 683 C C . ALA A 1 90 ? 0.119 6.591 6.858 1.00 96.56 90 ALA A C 1
ATOM 685 O O . ALA A 1 90 ? 1.210 6.730 6.307 1.00 96.56 90 ALA A O 1
ATOM 686 N N . GLU A 1 91 ? -0.504 5.411 6.867 1.00 97.81 91 GLU A N 1
ATOM 687 C CA . GLU A 1 91 ? -0.006 4.241 6.134 1.00 97.81 91 GLU A CA 1
ATOM 688 C C . GLU A 1 91 ? -0.144 4.425 4.615 1.00 97.81 91 GLU A C 1
ATOM 690 O O . GLU A 1 91 ? 0.762 4.041 3.873 1.00 97.81 91 GLU A O 1
ATOM 695 N N . VAL A 1 92 ? -1.224 5.065 4.146 1.00 98.38 92 VAL A N 1
ATOM 696 C CA . VAL A 1 92 ? -1.355 5.469 2.734 1.00 98.38 92 VAL A CA 1
ATOM 697 C C . VAL A 1 92 ? -0.250 6.453 2.361 1.00 98.38 92 VAL A C 1
ATOM 699 O O . VAL A 1 92 ? 0.434 6.238 1.364 1.00 98.38 92 VAL A O 1
ATOM 702 N N . ASP A 1 93 ? -0.029 7.489 3.172 1.00 98.25 93 ASP A N 1
ATOM 703 C CA . ASP A 1 93 ? 1.039 8.469 2.944 1.00 98.25 93 ASP A CA 1
ATOM 704 C C . ASP A 1 93 ? 2.418 7.817 2.900 1.00 98.25 93 ASP A C 1
ATOM 706 O O . ASP A 1 93 ? 3.187 8.063 1.976 1.00 98.25 93 ASP A O 1
ATOM 710 N N . THR A 1 94 ? 2.704 6.925 3.849 1.00 98.12 94 THR A N 1
ATOM 711 C CA . THR A 1 94 ? 3.963 6.171 3.892 1.00 98.12 94 THR A CA 1
ATOM 712 C C . THR A 1 94 ? 4.192 5.417 2.586 1.00 98.12 94 THR A C 1
ATOM 714 O O . THR A 1 94 ? 5.279 5.477 2.012 1.00 98.12 94 THR A O 1
ATOM 717 N N . LEU A 1 95 ? 3.170 4.721 2.086 1.00 98.00 95 LEU A N 1
ATOM 718 C CA . LEU A 1 95 ? 3.298 3.936 0.867 1.00 98.00 95 LEU A CA 1
ATOM 719 C C . LEU A 1 95 ? 3.451 4.814 -0.386 1.00 98.00 95 LEU A C 1
ATOM 721 O O . LEU A 1 95 ? 4.240 4.476 -1.268 1.00 98.00 95 LEU A O 1
ATOM 725 N N . LEU A 1 96 ? 2.748 5.949 -0.457 1.00 98.06 96 LEU A N 1
ATOM 726 C CA . LEU A 1 96 ? 2.915 6.919 -1.544 1.00 98.06 96 LEU A CA 1
ATOM 727 C C . LEU A 1 96 ? 4.308 7.558 -1.535 1.00 98.06 96 LEU A C 1
ATOM 729 O O . LEU A 1 96 ? 4.898 7.732 -2.599 1.00 98.06 96 LEU A O 1
ATOM 733 N N . THR A 1 97 ? 4.851 7.866 -0.356 1.00 97.94 97 THR A N 1
ATOM 734 C CA . THR A 1 97 ? 6.223 8.367 -0.206 1.00 97.94 97 THR A CA 1
ATOM 735 C C . THR A 1 97 ? 7.232 7.329 -0.682 1.00 97.94 97 THR A C 1
ATOM 737 O O . THR A 1 97 ? 8.053 7.645 -1.536 1.00 97.94 97 THR A O 1
ATOM 740 N N . LEU A 1 98 ? 7.110 6.070 -0.245 1.00 97.94 98 LEU A N 1
ATOM 741 C CA . LEU A 1 98 ? 7.975 4.982 -0.719 1.00 97.94 98 LEU A CA 1
ATOM 742 C C . LEU A 1 98 ? 7.909 4.802 -2.242 1.00 97.94 98 LEU A C 1
ATOM 744 O O . LEU A 1 98 ? 8.928 4.546 -2.876 1.00 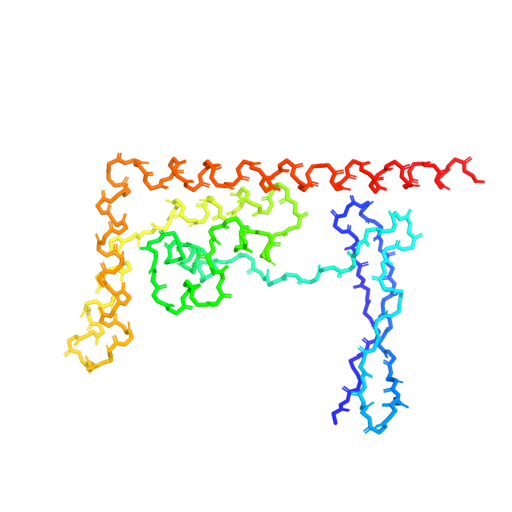97.94 98 LEU A O 1
ATOM 748 N N . ALA A 1 99 ? 6.720 4.928 -2.836 1.00 97.31 99 ALA A N 1
ATOM 749 C CA . ALA A 1 99 ? 6.550 4.849 -4.285 1.00 97.31 99 ALA A CA 1
ATOM 750 C C . ALA A 1 99 ? 7.196 6.039 -5.013 1.00 97.31 99 ALA A C 1
ATOM 752 O O . ALA A 1 99 ? 7.733 5.867 -6.104 1.00 97.31 99 ALA A O 1
ATOM 753 N N . ARG A 1 100 ? 7.158 7.233 -4.411 1.00 96.25 100 ARG A N 1
ATOM 754 C CA . ARG A 1 100 ? 7.745 8.458 -4.966 1.00 96.25 100 ARG A CA 1
ATOM 755 C C . ARG A 1 100 ? 9.261 8.505 -4.867 1.00 96.25 100 ARG A C 1
ATOM 757 O O . ARG A 1 100 ? 9.910 9.000 -5.780 1.00 96.25 100 ARG A O 1
ATOM 764 N N . GLU A 1 101 ? 9.811 8.006 -3.772 1.00 96.12 101 GLU A N 1
ATOM 765 C CA . GLU A 1 101 ? 11.254 7.951 -3.527 1.00 96.12 101 GLU A CA 1
ATOM 766 C C . GLU A 1 101 ? 11.929 6.774 -4.244 1.00 96.12 101 GLU A C 1
ATOM 768 O O . GLU A 1 101 ? 13.153 6.644 -4.211 1.00 96.12 101 GLU A O 1
ATOM 773 N N . LEU A 1 102 ? 11.151 5.904 -4.894 1.00 96.62 102 LEU A N 1
ATOM 774 C CA . LEU A 1 102 ? 11.695 4.770 -5.617 1.00 96.62 102 LEU A CA 1
ATOM 775 C C . LEU A 1 102 ? 12.491 5.230 -6.842 1.00 96.62 102 LEU A C 1
ATOM 777 O O . LEU A 1 102 ? 11.952 5.855 -7.755 1.00 96.62 102 LEU A O 1
ATOM 781 N N . ASP A 1 103 ? 13.753 4.817 -6.910 1.00 96.38 103 ASP A N 1
ATOM 782 C CA . ASP A 1 103 ? 14.576 5.006 -8.099 1.00 96.38 103 ASP A CA 1
ATOM 783 C C . ASP A 1 103 ? 14.128 4.051 -9.222 1.00 96.38 103 ASP A C 1
ATOM 785 O O . ASP A 1 103 ? 14.527 2.881 -9.298 1.00 96.38 103 ASP A O 1
ATOM 789 N N . LEU A 1 104 ? 13.244 4.555 -10.088 1.00 96.31 104 LEU A N 1
ATOM 790 C CA . LEU A 1 104 ? 12.728 3.826 -11.248 1.00 96.31 104 LEU A CA 1
ATOM 791 C C . LEU A 1 104 ? 13.828 3.526 -12.275 1.00 96.31 104 LEU A C 1
ATOM 793 O O . LEU A 1 104 ? 13.756 2.496 -12.946 1.00 96.31 104 LEU A O 1
ATOM 797 N N . GLY A 1 105 ? 14.846 4.386 -12.376 1.00 96.00 105 GLY A N 1
ATOM 798 C CA . GLY A 1 105 ? 15.984 4.192 -13.272 1.00 96.00 105 GLY A CA 1
ATOM 799 C C . GLY A 1 105 ? 16.841 3.015 -12.822 1.00 96.00 105 GLY A C 1
ATOM 800 O O . GLY A 1 105 ? 17.026 2.064 -13.581 1.00 96.00 105 GLY A O 1
ATOM 801 N N . ALA A 1 106 ? 17.260 3.015 -11.555 1.00 97.12 106 ALA A N 1
ATOM 802 C CA . ALA A 1 106 ? 18.022 1.912 -10.974 1.00 97.12 106 ALA A CA 1
ATOM 803 C C . ALA A 1 106 ? 17.245 0.585 -11.015 1.00 97.12 106 ALA A C 1
ATOM 805 O O . ALA A 1 106 ? 17.830 -0.482 -11.219 1.00 97.12 106 ALA A O 1
ATOM 806 N N . TRP A 1 107 ? 15.917 0.622 -10.851 1.00 97.31 107 TRP A N 1
ATOM 807 C CA . TRP A 1 107 ? 15.084 -0.573 -10.995 1.00 97.31 107 TRP A CA 1
ATOM 808 C C . TRP A 1 107 ? 15.071 -1.099 -12.437 1.00 97.31 107 TRP A C 1
ATOM 810 O O . TRP A 1 107 ? 15.273 -2.299 -12.646 1.00 97.31 107 TRP A O 1
ATOM 820 N N . GLU A 1 108 ? 14.877 -0.229 -13.431 1.00 96.12 108 GLU A N 1
ATOM 821 C CA . GLU A 1 108 ? 14.915 -0.614 -14.844 1.00 96.12 108 GLU A CA 1
ATOM 822 C C . GLU A 1 108 ? 16.281 -1.205 -15.221 1.00 96.12 108 GLU A C 1
ATOM 824 O O . GLU A 1 108 ? 16.347 -2.301 -15.784 1.00 96.12 108 GLU A O 1
ATOM 829 N N . GLU A 1 109 ? 17.372 -0.533 -14.848 1.00 96.50 109 GLU A N 1
ATOM 830 C CA . GLU A 1 109 ? 18.746 -0.974 -15.109 1.00 96.50 109 GLU A CA 1
ATOM 831 C C . GLU A 1 109 ? 19.046 -2.336 -14.479 1.00 96.50 109 GLU A C 1
ATOM 833 O O . GLU A 1 109 ? 19.575 -3.232 -15.146 1.00 96.50 109 GLU A O 1
ATOM 838 N N . ALA A 1 110 ? 18.645 -2.541 -13.220 1.00 95.81 110 ALA A N 1
ATOM 839 C CA . ALA A 1 110 ? 18.805 -3.822 -12.540 1.00 95.81 110 ALA A CA 1
ATOM 840 C C . ALA A 1 110 ? 18.041 -4.947 -13.257 1.00 95.81 110 ALA A C 1
ATOM 842 O O . ALA A 1 110 ? 18.555 -6.062 -13.406 1.00 95.81 110 ALA A O 1
ATOM 843 N N . ASN A 1 111 ? 16.828 -4.669 -13.743 1.00 95.88 111 ASN A N 1
ATOM 844 C CA . ASN A 1 111 ? 16.050 -5.646 -14.494 1.00 95.88 111 ASN A CA 1
ATOM 845 C C . ASN A 1 111 ? 16.682 -5.951 -15.862 1.00 95.88 111 ASN A C 1
ATOM 847 O O . ASN A 1 111 ? 16.776 -7.121 -16.244 1.00 95.88 111 ASN A O 1
ATOM 851 N N . LEU A 1 112 ? 17.166 -4.934 -16.580 1.00 95.38 112 LEU A N 1
ATOM 852 C CA . LEU A 1 112 ? 17.870 -5.100 -17.855 1.00 95.38 112 LEU A CA 1
ATOM 853 C C . LEU A 1 112 ? 19.148 -5.934 -17.693 1.00 95.38 112 LEU A C 1
ATOM 855 O O . LEU A 1 112 ? 19.363 -6.874 -18.461 1.00 95.38 112 LEU A O 1
ATOM 859 N N . ALA A 1 113 ? 19.953 -5.669 -16.661 1.00 96.00 113 ALA A N 1
ATOM 860 C CA . ALA A 1 113 ? 21.158 -6.443 -16.359 1.00 96.00 113 ALA A CA 1
ATOM 861 C C . ALA A 1 113 ? 20.843 -7.925 -16.079 1.00 96.00 113 ALA A C 1
ATOM 863 O O . ALA A 1 113 ? 21.555 -8.822 -16.535 1.00 96.00 113 ALA A O 1
ATOM 864 N N . ARG A 1 114 ? 19.740 -8.207 -15.375 1.00 95.25 114 ARG A N 1
ATOM 865 C CA . ARG A 1 114 ? 19.270 -9.581 -15.132 1.00 95.25 114 ARG A CA 1
ATOM 866 C C . ARG A 1 114 ? 18.787 -10.264 -16.416 1.00 95.25 114 ARG A C 1
ATOM 868 O O . ARG A 1 114 ? 19.081 -11.443 -16.615 1.00 95.25 114 ARG A O 1
ATOM 875 N N . LEU A 1 115 ? 18.102 -9.542 -17.304 1.00 95.31 115 LEU A N 1
ATOM 876 C CA . LEU A 1 115 ? 17.626 -10.061 -18.594 1.00 95.31 115 LEU A CA 1
ATOM 877 C C . LEU A 1 115 ? 18.756 -10.388 -19.579 1.00 95.31 115 LEU A C 1
ATOM 879 O O . LEU A 1 115 ? 18.576 -11.249 -20.434 1.00 95.31 115 LEU A O 1
ATOM 883 N N . GLN A 1 116 ? 19.944 -9.792 -19.439 1.00 94.38 116 GLN A N 1
ATOM 884 C CA . GLN A 1 116 ? 21.114 -10.218 -20.225 1.00 94.38 116 GLN A CA 1
ATOM 885 C C . GLN A 1 116 ? 21.506 -11.679 -19.949 1.00 94.38 116 GLN A C 1
ATOM 887 O O . GLN A 1 116 ? 22.116 -12.329 -20.793 1.00 94.38 116 GLN A O 1
ATOM 892 N N . ARG A 1 117 ? 21.156 -12.202 -18.766 1.00 93.56 117 ARG A N 1
ATOM 893 C CA . ARG A 1 117 ? 21.521 -13.549 -18.299 1.00 93.56 117 ARG A CA 1
ATOM 894 C C . ARG A 1 117 ? 20.314 -14.477 -18.140 1.00 93.56 117 ARG A C 1
ATOM 896 O O . ARG A 1 117 ? 20.481 -15.625 -17.744 1.00 93.56 117 ARG A O 1
ATOM 903 N N . SER A 1 118 ? 19.104 -13.993 -18.420 1.00 91.50 118 SER A N 1
ATOM 904 C CA . SER A 1 118 ? 17.853 -14.705 -18.163 1.00 91.50 118 SER A CA 1
ATOM 905 C C . SER A 1 118 ? 16.843 -14.491 -19.286 1.00 91.50 118 SER A C 1
ATOM 907 O O . SER A 1 118 ? 16.708 -13.397 -19.821 1.00 91.50 118 SER A O 1
ATOM 909 N N . LYS A 1 119 ? 16.076 -15.537 -19.606 1.00 89.19 119 LYS A N 1
ATOM 910 C CA . LYS A 1 119 ? 14.941 -15.468 -20.543 1.00 89.19 119 LYS A CA 1
ATOM 911 C C . LYS A 1 119 ? 13.592 -15.345 -19.822 1.00 89.19 119 LYS A C 1
ATOM 913 O O . LYS A 1 119 ? 12.563 -15.691 -20.395 1.00 89.19 119 LYS A O 1
ATOM 918 N N . ASP A 1 120 ? 13.597 -14.885 -18.571 1.00 94.06 120 ASP A N 1
ATOM 919 C CA . ASP A 1 120 ? 12.397 -14.765 -17.743 1.00 94.06 120 ASP A CA 1
ATOM 920 C C . ASP A 1 120 ? 11.370 -13.803 -18.372 1.00 94.06 120 ASP A C 1
ATOM 922 O O . ASP A 1 120 ? 11.600 -12.598 -18.522 1.00 94.06 120 ASP A O 1
ATOM 926 N N . ALA A 1 121 ? 10.229 -14.363 -18.779 1.00 91.81 121 ALA A N 1
ATOM 927 C CA . ALA A 1 121 ? 9.155 -13.625 -19.434 1.00 91.81 121 ALA A CA 1
ATOM 928 C C . ALA A 1 121 ? 8.417 -12.677 -18.473 1.00 91.81 121 ALA A C 1
ATOM 930 O O . ALA A 1 121 ? 7.940 -11.624 -18.911 1.00 91.81 121 ALA A O 1
ATOM 931 N N . GLY A 1 122 ? 8.348 -13.025 -17.185 1.00 92.06 122 GLY A N 1
ATOM 932 C CA . GLY A 1 122 ? 7.777 -12.181 -16.138 1.00 92.06 122 GLY A CA 1
ATOM 933 C C . GLY A 1 122 ? 8.633 -10.938 -15.935 1.00 92.06 122 GLY A C 1
ATOM 934 O O . GLY A 1 122 ? 8.137 -9.826 -16.080 1.00 92.06 122 GLY A O 1
ATOM 935 N N . LEU A 1 123 ? 9.943 -11.121 -15.768 1.00 93.81 123 LEU A N 1
ATOM 936 C CA . LEU A 1 123 ? 10.915 -10.036 -15.667 1.00 93.81 123 LEU A CA 1
ATOM 937 C C . LEU A 1 123 ? 10.891 -9.144 -16.913 1.00 93.81 123 LEU A C 1
ATOM 939 O O . LEU A 1 123 ? 10.870 -7.926 -16.795 1.00 93.81 123 LEU A O 1
ATOM 943 N N . LYS A 1 124 ? 10.821 -9.725 -18.120 1.00 94.12 124 LYS A N 1
ATOM 944 C CA . LYS A 1 124 ? 10.703 -8.945 -19.366 1.00 94.12 124 LYS A CA 1
ATOM 945 C C . LYS A 1 124 ? 9.432 -8.096 -19.398 1.00 94.12 124 LYS A C 1
ATOM 947 O O . LYS A 1 124 ? 9.439 -7.004 -19.965 1.00 94.12 124 LYS A O 1
ATOM 952 N N . THR A 1 125 ? 8.340 -8.615 -18.846 1.00 93.94 125 THR A N 1
ATOM 953 C CA . THR A 1 125 ? 7.069 -7.894 -18.748 1.00 93.94 125 THR A CA 1
ATOM 954 C C . THR A 1 125 ? 7.180 -6.770 -17.727 1.00 93.94 125 THR A C 1
ATOM 956 O O . THR A 1 125 ? 6.905 -5.628 -18.082 1.00 93.94 125 THR A O 1
ATOM 959 N N . GLU A 1 126 ? 7.677 -7.059 -16.523 1.00 94.44 126 GLU A N 1
ATOM 960 C CA . GLU A 1 126 ? 7.935 -6.072 -15.471 1.00 94.44 126 GLU A CA 1
ATOM 961 C C . GLU A 1 126 ? 8.785 -4.908 -15.997 1.00 94.44 126 GLU A C 1
ATOM 963 O O . GLU A 1 126 ? 8.358 -3.760 -15.909 1.00 94.44 126 GLU A O 1
ATOM 968 N N . THR A 1 127 ? 9.920 -5.178 -16.655 1.00 95.88 127 THR A N 1
ATOM 969 C CA . THR A 1 127 ? 10.799 -4.133 -17.213 1.00 95.88 127 THR A CA 1
ATOM 970 C C . THR A 1 127 ? 10.069 -3.181 -18.158 1.00 95.88 127 THR A C 1
ATOM 972 O O . THR A 1 127 ? 10.311 -1.978 -18.118 1.00 95.88 127 THR A O 1
ATOM 975 N N . LYS A 1 128 ? 9.143 -3.679 -18.991 1.00 96.06 128 LYS A N 1
ATOM 976 C CA . LYS A 1 128 ? 8.355 -2.815 -19.888 1.00 96.06 128 LYS A CA 1
ATOM 977 C C . LYS A 1 128 ? 7.456 -1.854 -19.110 1.00 96.06 128 LYS A C 1
ATOM 979 O O . LYS A 1 128 ? 7.301 -0.707 -19.521 1.00 96.06 128 LYS A O 1
ATOM 984 N N . PHE A 1 129 ? 6.859 -2.317 -18.012 1.00 97.00 129 PHE A N 1
ATOM 985 C CA . PHE A 1 129 ? 6.024 -1.473 -17.158 1.00 97.00 129 PHE A CA 1
ATOM 986 C C . PHE A 1 129 ? 6.860 -0.485 -16.346 1.00 97.00 129 PHE A C 1
ATOM 988 O O . PHE A 1 129 ? 6.454 0.666 -16.235 1.00 97.00 129 PHE A O 1
ATOM 995 N N . VAL A 1 130 ? 8.047 -0.872 -15.869 1.00 96.62 130 VAL A N 1
ATOM 996 C CA . VAL A 1 130 ? 8.977 0.060 -15.206 1.00 96.62 130 VAL A CA 1
ATOM 997 C C . VAL A 1 130 ? 9.401 1.180 -16.161 1.00 96.62 130 VAL A C 1
ATOM 999 O O . VAL A 1 130 ? 9.321 2.351 -15.801 1.00 96.62 130 VAL A O 1
ATOM 1002 N N . ALA A 1 131 ? 9.744 0.853 -17.410 1.00 94.94 131 ALA A N 1
ATOM 1003 C CA . ALA A 1 131 ? 10.089 1.853 -18.422 1.00 94.94 131 ALA A CA 1
ATOM 1004 C C . ALA A 1 131 ? 8.928 2.826 -18.713 1.00 94.94 131 ALA A C 1
ATOM 1006 O O . ALA A 1 131 ? 9.143 4.023 -18.909 1.00 94.94 131 ALA A O 1
ATOM 1007 N N . LYS A 1 132 ? 7.684 2.322 -18.733 1.00 94.44 132 LYS A N 1
ATOM 1008 C CA . LYS A 1 132 ? 6.470 3.147 -18.855 1.00 94.44 132 LYS A CA 1
ATOM 1009 C C . LYS A 1 132 ? 6.308 4.070 -17.643 1.00 94.44 132 LYS A C 1
ATOM 1011 O O . LYS A 1 132 ? 6.126 5.269 -17.825 1.00 94.44 132 LYS A O 1
ATOM 1016 N N . LEU A 1 133 ? 6.417 3.522 -16.434 1.00 95.88 133 LEU A N 1
ATOM 1017 C CA . LEU A 1 133 ? 6.312 4.270 -15.181 1.00 95.88 133 LEU A CA 1
ATOM 1018 C C . LEU A 1 133 ? 7.341 5.397 -15.101 1.00 95.88 133 LEU A C 1
ATOM 1020 O O . LEU A 1 133 ? 6.989 6.494 -14.688 1.00 95.88 133 LEU A O 1
ATOM 1024 N N . ARG A 1 134 ? 8.584 5.155 -15.534 1.00 94.56 134 ARG A N 1
ATOM 1025 C CA . ARG A 1 134 ? 9.631 6.183 -15.543 1.00 94.56 134 ARG A CA 1
ATOM 1026 C C . ARG A 1 134 ? 9.229 7.393 -16.386 1.00 94.56 134 ARG A C 1
ATOM 1028 O O . ARG A 1 134 ? 9.299 8.513 -15.896 1.00 94.56 134 ARG A O 1
ATOM 1035 N N . LYS A 1 135 ? 8.733 7.164 -17.606 1.00 92.69 135 LYS A N 1
ATOM 1036 C CA . LYS A 1 135 ? 8.250 8.245 -18.483 1.00 92.69 135 LYS A CA 1
ATOM 1037 C C . LYS A 1 135 ? 7.092 9.016 -17.849 1.00 92.69 135 LYS A C 1
ATOM 1039 O O . LYS A 1 135 ? 7.091 10.235 -17.821 1.00 92.69 135 LYS A O 1
ATOM 1044 N N . GLU A 1 136 ? 6.125 8.301 -17.278 1.00 93.12 136 GLU A N 1
ATOM 1045 C CA . GLU A 1 136 ? 4.973 8.933 -16.624 1.00 93.12 136 GLU A CA 1
ATOM 1046 C C . GLU A 1 136 ? 5.340 9.680 -15.328 1.00 93.12 136 GLU A C 1
ATOM 1048 O O . GLU A 1 136 ? 4.608 10.581 -14.912 1.00 93.12 136 GLU A O 1
ATOM 1053 N N . ALA A 1 137 ? 6.441 9.298 -14.675 1.00 92.88 137 ALA A N 1
ATOM 1054 C CA . ALA A 1 137 ? 6.987 9.989 -13.514 1.00 92.88 137 ALA A CA 1
ATOM 1055 C C . ALA A 1 137 ? 7.698 11.293 -13.905 1.00 92.88 137 ALA A C 1
ATOM 1057 O O . ALA A 1 137 ? 7.533 12.291 -13.206 1.00 92.88 137 ALA A O 1
ATOM 1058 N N . GLU A 1 138 ? 8.441 11.299 -15.018 1.00 90.56 138 GLU A N 1
ATOM 1059 C CA . GLU A 1 138 ? 9.089 12.498 -15.578 1.00 90.56 138 GLU A CA 1
ATOM 1060 C C . GLU A 1 138 ? 8.055 13.578 -15.932 1.00 90.56 138 GLU A C 1
ATOM 1062 O O . GLU A 1 138 ? 8.247 14.748 -15.604 1.00 90.56 138 GLU A O 1
ATOM 1067 N N . ASP A 1 139 ? 6.914 13.169 -16.491 1.00 88.31 139 ASP A N 1
ATOM 1068 C CA . ASP A 1 139 ? 5.796 14.060 -16.825 1.00 88.31 139 ASP A CA 1
ATOM 1069 C C . ASP A 1 139 ? 4.946 14.464 -15.596 1.00 88.31 139 ASP A C 1
ATOM 1071 O O . ASP A 1 139 ? 3.948 15.172 -15.728 1.00 88.31 139 ASP A O 1
ATOM 1075 N N . GLY A 1 140 ? 5.271 13.969 -14.393 1.00 86.94 140 GLY A N 1
ATOM 1076 C CA . GLY A 1 140 ? 4.544 14.215 -13.137 1.00 86.94 140 GLY A CA 1
ATOM 1077 C C . GLY A 1 140 ? 3.185 13.506 -13.008 1.00 86.94 140 GLY A C 1
ATOM 1078 O O . GLY A 1 140 ? 2.693 13.298 -11.894 1.00 86.94 140 GLY A O 1
ATOM 1079 N N . GLY A 1 141 ? 2.597 13.065 -14.122 1.00 91.06 141 GLY A N 1
ATOM 1080 C CA . GLY A 1 141 ? 1.253 12.489 -14.169 1.00 91.06 141 GLY A CA 1
ATOM 1081 C C . GLY A 1 141 ? 1.079 11.196 -13.366 1.00 91.06 141 GLY A C 1
ATOM 1082 O O . GLY A 1 141 ? -0.026 10.925 -12.893 1.00 91.06 141 GLY A O 1
ATOM 1083 N N . LEU A 1 142 ? 2.137 10.401 -13.171 1.00 94.56 142 LEU A N 1
ATOM 1084 C CA . LEU A 1 142 ? 2.076 9.178 -12.359 1.00 94.56 142 LEU A CA 1
ATOM 1085 C C . LEU A 1 142 ? 1.648 9.467 -10.914 1.00 94.56 142 LEU A C 1
ATOM 1087 O O . LEU A 1 142 ? 0.702 8.868 -10.398 1.00 94.56 142 LEU A O 1
ATOM 1091 N N . PHE A 1 143 ? 2.335 10.399 -10.256 1.00 95.19 143 PHE A N 1
ATOM 1092 C CA . PHE A 1 143 ? 2.107 10.666 -8.838 1.00 95.19 143 PHE A CA 1
ATOM 1093 C C . PHE A 1 143 ? 0.802 11.420 -8.596 1.00 95.19 143 PHE A C 1
ATOM 1095 O O . PHE A 1 143 ? 0.148 11.179 -7.583 1.00 95.19 143 PHE A O 1
ATOM 1102 N N . GLU A 1 14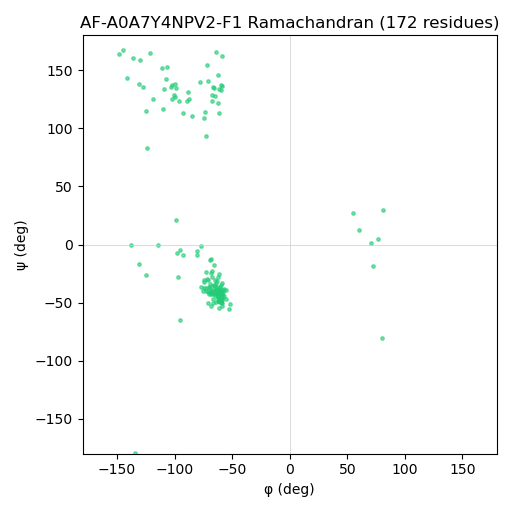4 ? 0.367 12.256 -9.539 1.00 95.94 144 GLU A N 1
ATOM 1103 C CA . GLU A 1 144 ? -0.956 12.881 -9.475 1.00 95.94 144 GLU A CA 1
ATOM 1104 C C . GLU A 1 144 ? -2.088 11.848 -9.524 1.00 95.94 144 GLU A C 1
ATOM 1106 O O . GLU A 1 144 ? -3.058 11.953 -8.769 1.00 95.94 144 GLU A O 1
ATOM 1111 N N . ARG A 1 145 ? -1.976 10.822 -10.379 1.00 96.50 145 ARG A N 1
ATOM 1112 C CA . ARG A 1 145 ? -2.981 9.748 -10.450 1.00 96.50 145 ARG A CA 1
ATOM 1113 C C . ARG A 1 145 ? -3.001 8.907 -9.181 1.00 96.50 145 ARG A C 1
ATOM 1115 O O . ARG A 1 145 ? -4.083 8.664 -8.650 1.00 96.50 145 ARG A O 1
ATOM 1122 N N . LEU A 1 146 ? -1.831 8.555 -8.644 1.00 97.56 146 LEU A N 1
ATOM 1123 C CA . LEU A 1 146 ? -1.735 7.857 -7.360 1.00 97.56 146 LEU A CA 1
ATOM 1124 C C . LEU A 1 146 ? -2.361 8.668 -6.219 1.00 97.56 146 LEU A C 1
ATOM 1126 O O . LEU A 1 146 ? -3.113 8.117 -5.418 1.00 97.56 146 LEU A O 1
ATOM 1130 N N . GLN A 1 147 ? -2.108 9.979 -6.157 1.00 97.56 147 GLN A N 1
ATOM 1131 C CA . GLN A 1 147 ? -2.732 10.854 -5.159 1.00 97.56 147 GLN A CA 1
ATOM 1132 C C . GLN A 1 147 ? -4.252 10.924 -5.324 1.00 97.56 147 GLN A C 1
ATOM 1134 O O . GLN A 1 147 ? -4.980 10.840 -4.333 1.00 97.56 147 GLN A O 1
ATOM 1139 N N . ARG A 1 148 ? -4.739 11.032 -6.565 1.00 98.06 148 ARG A N 1
ATOM 1140 C CA . ARG A 1 148 ? -6.175 11.057 -6.868 1.00 98.06 148 ARG A CA 1
ATOM 1141 C C . ARG A 1 148 ? -6.869 9.764 -6.443 1.00 98.06 148 ARG A C 1
ATOM 1143 O O . ARG A 1 148 ? -7.934 9.837 -5.841 1.00 98.06 148 ARG A O 1
ATOM 1150 N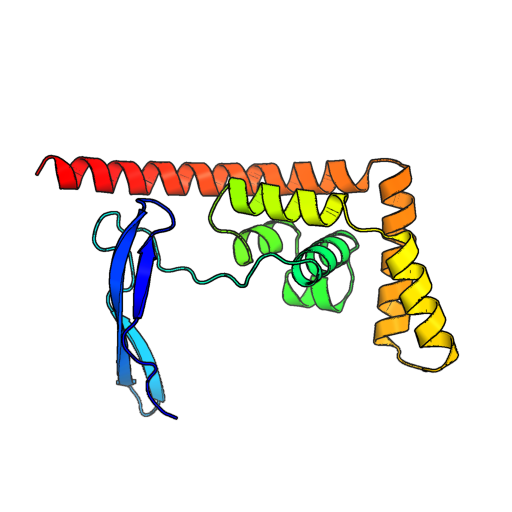 N . ALA A 1 149 ? -6.259 8.611 -6.708 1.00 97.62 149 ALA A N 1
ATOM 1151 C CA . ALA A 1 149 ? -6.772 7.311 -6.276 1.00 97.62 149 ALA A CA 1
ATOM 1152 C C . ALA A 1 149 ? -6.686 7.131 -4.748 1.00 97.62 149 ALA A C 1
ATOM 1154 O O . ALA A 1 149 ? -7.553 6.520 -4.129 1.00 97.62 149 ALA A O 1
ATOM 1155 N N . ALA A 1 150 ? -5.662 7.694 -4.104 1.00 98.25 150 ALA A N 1
ATOM 1156 C CA . ALA A 1 150 ? -5.491 7.600 -2.658 1.00 98.25 150 ALA A CA 1
ATOM 1157 C C . ALA A 1 150 ? -6.493 8.445 -1.857 1.00 98.25 150 ALA A C 1
ATOM 1159 O O . ALA A 1 150 ? -6.828 8.069 -0.735 1.00 98.25 150 ALA A O 1
ATOM 1160 N N . ALA A 1 151 ? -6.966 9.568 -2.403 1.00 98.38 151 ALA A N 1
ATOM 1161 C CA . ALA A 1 151 ? -7.891 10.476 -1.721 1.00 98.38 151 ALA A CA 1
ATOM 1162 C C . ALA A 1 151 ? -9.150 9.777 -1.157 1.00 98.38 151 ALA A C 1
ATOM 1164 O O . ALA A 1 151 ? -9.344 9.836 0.060 1.00 98.38 151 ALA A O 1
ATOM 1165 N N . PRO A 1 152 ? -9.955 9.040 -1.953 1.00 98.25 152 PRO A N 1
ATOM 1166 C CA . PRO A 1 152 ? -11.136 8.355 -1.423 1.00 98.25 152 PRO A CA 1
ATOM 1167 C C . PRO A 1 152 ? -10.795 7.281 -0.378 1.00 98.25 152 PRO A C 1
ATOM 1169 O O . PRO A 1 152 ? -11.561 7.072 0.561 1.00 98.25 152 PRO A O 1
ATOM 1172 N N . VAL A 1 153 ? -9.635 6.624 -0.491 1.00 98.38 153 VAL A N 1
ATOM 1173 C CA . VAL A 1 153 ? -9.189 5.615 0.485 1.00 98.38 153 VAL A CA 1
ATOM 1174 C C . VAL A 1 153 ? -8.829 6.267 1.821 1.00 98.38 153 VAL A C 1
ATOM 1176 O O . VAL A 1 153 ? -9.195 5.757 2.880 1.00 98.38 153 VAL A O 1
ATOM 1179 N N . LYS A 1 154 ? -8.156 7.423 1.791 1.00 98.56 154 LYS A N 1
ATOM 1180 C CA . LYS A 1 154 ? -7.872 8.209 2.999 1.00 98.56 154 LYS A CA 1
ATOM 1181 C C . LYS A 1 154 ? -9.155 8.675 3.674 1.00 98.56 154 LYS A C 1
ATOM 1183 O O . LYS A 1 154 ? -9.285 8.515 4.885 1.00 98.56 154 LYS A O 1
ATOM 1188 N N . ASP A 1 155 ? -10.116 9.179 2.905 1.00 98.31 155 ASP A N 1
ATOM 1189 C CA . ASP A 1 155 ? -11.406 9.607 3.449 1.00 98.31 155 ASP A CA 1
ATOM 1190 C C . ASP A 1 155 ? -12.169 8.436 4.088 1.00 98.31 155 ASP A C 1
ATOM 1192 O O . ASP A 1 155 ? -12.720 8.581 5.183 1.00 98.31 155 ASP A O 1
ATOM 1196 N N . ALA A 1 156 ? -12.136 7.250 3.471 1.00 97.56 156 ALA A N 1
ATOM 1197 C CA . ALA A 1 156 ? -12.720 6.039 4.044 1.00 97.56 156 ALA A CA 1
ATOM 1198 C C . ALA A 1 156 ? -12.039 5.628 5.363 1.00 97.56 156 ALA A C 1
ATOM 1200 O O . ALA A 1 156 ? -12.725 5.335 6.347 1.00 97.56 156 ALA A O 1
ATOM 1201 N N . HIS A 1 157 ? -10.702 5.655 5.421 1.00 97.06 157 HIS A N 1
ATOM 1202 C CA . HIS A 1 157 ? -9.953 5.373 6.652 1.00 97.06 157 HIS A CA 1
ATOM 1203 C C . HIS A 1 157 ? -10.252 6.393 7.750 1.00 97.06 157 HIS A C 1
ATOM 1205 O O . HIS A 1 157 ? -10.450 6.004 8.903 1.00 97.06 157 HIS A O 1
ATOM 1211 N N . ARG A 1 158 ? -10.350 7.682 7.403 1.00 97.62 158 ARG A N 1
ATOM 1212 C CA . ARG A 1 158 ? -10.714 8.754 8.338 1.00 97.62 158 ARG A CA 1
ATOM 1213 C C . ARG A 1 158 ? -12.101 8.529 8.925 1.00 97.62 158 ARG A C 1
ATOM 1215 O O . ARG A 1 158 ? -12.267 8.559 10.142 1.00 97.62 158 ARG A O 1
ATOM 1222 N N . ALA A 1 159 ? -13.086 8.244 8.074 1.00 97.25 159 ALA A N 1
ATOM 1223 C CA . ALA A 1 159 ? -14.457 7.978 8.501 1.00 97.25 159 ALA A CA 1
ATOM 1224 C C . ALA A 1 159 ? -14.543 6.745 9.418 1.00 97.25 159 ALA A C 1
ATOM 1226 O O . ALA A 1 159 ? -15.216 6.778 10.453 1.00 97.25 159 ALA A O 1
ATOM 1227 N N . LEU A 1 160 ? -13.820 5.672 9.076 1.00 95.62 160 LEU A N 1
ATOM 1228 C CA . LEU A 1 160 ? -13.726 4.467 9.898 1.00 95.62 160 LEU A CA 1
ATOM 1229 C C . LEU A 1 160 ? -13.107 4.774 11.268 1.00 95.62 160 LEU A C 1
ATOM 1231 O O . LEU A 1 160 ? -13.646 4.361 12.298 1.00 95.62 160 LEU A O 1
ATOM 1235 N N . TRP A 1 161 ? -12.005 5.527 11.288 1.00 96.38 161 TRP A N 1
ATOM 1236 C CA . TRP A 1 161 ? -11.343 5.945 12.518 1.00 96.38 161 TRP A CA 1
ATOM 1237 C C . TRP A 1 161 ? -12.285 6.763 13.407 1.00 96.38 161 TRP A C 1
ATOM 1239 O O . TRP A 1 161 ? -12.467 6.417 14.575 1.00 96.38 161 TRP A O 1
ATOM 1249 N N . SER A 1 162 ? -12.954 7.781 12.850 1.00 97.19 162 SER A N 1
ATOM 1250 C CA . SER A 1 162 ? -13.899 8.630 13.586 1.00 97.19 162 SER A CA 1
ATOM 1251 C C . SER A 1 162 ? -15.027 7.816 14.218 1.00 97.19 162 SER A C 1
ATOM 1253 O O . SER A 1 162 ? -15.342 8.009 15.393 1.00 97.19 162 SER A O 1
ATOM 1255 N N . ARG A 1 163 ? -15.598 6.861 13.472 1.00 97.25 163 ARG A N 1
ATOM 1256 C CA . ARG A 1 163 ? -16.659 5.976 13.971 1.00 97.25 163 ARG A CA 1
ATOM 1257 C C . ARG A 1 1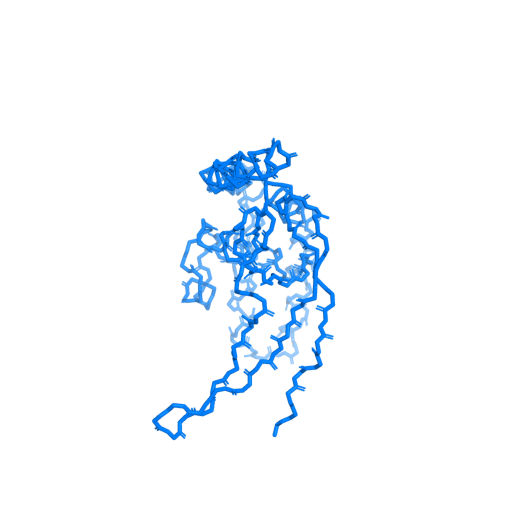63 ? -16.207 5.178 15.195 1.00 97.25 163 ARG A C 1
ATOM 1259 O O . ARG A 1 163 ? -16.905 5.148 16.204 1.00 97.25 163 ARG A O 1
ATOM 1266 N N . HIS A 1 164 ? -15.056 4.522 15.112 1.00 97.38 164 HIS A N 1
ATOM 1267 C CA . HIS A 1 164 ? -14.570 3.662 16.192 1.00 97.38 164 HIS A CA 1
ATOM 1268 C C . HIS A 1 164 ? -14.042 4.465 17.388 1.00 97.38 164 HIS A C 1
ATOM 1270 O O . HIS A 1 164 ? -14.212 4.057 18.537 1.00 97.38 164 HIS A O 1
ATOM 1276 N N . MET A 1 165 ? -13.472 5.646 17.153 1.00 96.62 165 MET A N 1
ATOM 1277 C CA . MET A 1 165 ? -13.090 6.548 18.238 1.00 96.62 165 MET A CA 1
ATOM 1278 C C . MET A 1 165 ? -14.287 7.069 19.030 1.00 96.62 165 MET A C 1
ATOM 1280 O O . MET A 1 165 ? -14.185 7.171 20.252 1.00 96.62 165 MET A O 1
ATOM 1284 N N . ALA A 1 166 ? -15.425 7.324 18.380 1.00 97.06 166 ALA A N 1
ATOM 1285 C CA . ALA A 1 166 ? -16.655 7.675 19.086 1.00 97.06 166 ALA A CA 1
ATOM 1286 C C . ALA A 1 166 ? -17.103 6.549 20.040 1.00 97.06 166 ALA A C 1
ATOM 1288 O O . ALA A 1 166 ? -17.404 6.813 21.204 1.00 97.06 166 ALA A O 1
ATOM 1289 N N . VAL A 1 167 ? -17.049 5.284 19.595 1.00 96.94 167 VAL A N 1
ATOM 1290 C CA . VAL A 1 167 ? -17.341 4.110 20.447 1.00 96.94 167 VAL A CA 1
ATOM 1291 C C . VAL A 1 167 ? -16.385 4.041 21.640 1.00 96.94 167 VAL A C 1
ATOM 1293 O O . VAL A 1 167 ? -16.814 3.837 22.775 1.00 96.94 167 VAL A O 1
ATOM 1296 N N . PHE A 1 168 ? -15.089 4.251 21.404 1.00 96.44 168 PHE A N 1
ATOM 1297 C CA . PHE A 1 168 ? -14.084 4.241 22.468 1.00 96.44 168 PHE A CA 1
ATOM 1298 C C . PHE A 1 168 ? -14.336 5.317 23.528 1.00 96.44 168 PHE A C 1
ATOM 1300 O O . PHE A 1 168 ? -14.229 5.050 24.724 1.00 96.44 168 PHE A O 1
ATOM 1307 N N . GLN A 1 169 ? -14.678 6.533 23.096 1.00 95.50 169 GLN A N 1
ATOM 1308 C CA . GLN A 1 169 ? -14.988 7.643 23.995 1.00 95.50 169 GLN A CA 1
ATOM 1309 C C . GLN A 1 169 ? -16.253 7.369 24.811 1.00 95.50 169 GLN A C 1
ATOM 1311 O O . GLN A 1 169 ? -16.235 7.573 26.022 1.00 95.50 169 GLN A O 1
ATOM 1316 N N . GLN A 1 170 ? -17.306 6.840 24.181 1.00 95.00 170 GLN A N 1
ATOM 1317 C CA . GLN A 1 170 ? -18.545 6.469 24.866 1.00 95.00 170 GLN A CA 1
ATOM 1318 C C . GLN A 1 170 ? -18.295 5.425 25.965 1.00 95.00 170 GLN A C 1
ATOM 1320 O O . GLN A 1 170 ? -18.768 5.580 27.089 1.00 95.00 170 GLN A O 1
ATOM 1325 N N . ARG A 1 171 ? -17.497 4.391 25.669 1.00 93.56 171 ARG A N 1
ATOM 1326 C CA . ARG A 1 171 ? -17.157 3.335 26.636 1.00 93.56 171 ARG A CA 1
ATOM 1327 C C . ARG A 1 171 ? -16.283 3.815 27.789 1.00 93.56 171 ARG A C 1
ATOM 1329 O O . ARG A 1 171 ? -16.356 3.238 28.859 1.00 93.56 171 ARG A O 1
ATOM 1336 N N . LYS A 1 172 ? -15.458 4.848 27.591 1.00 88.06 172 LYS A N 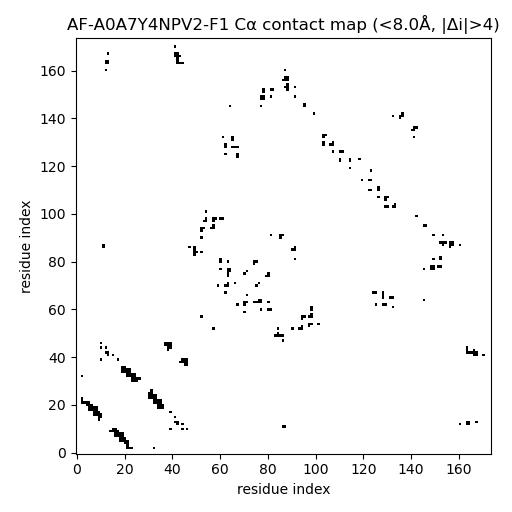1
ATOM 1337 C CA . LYS A 1 172 ? -14.651 5.445 28.671 1.00 88.06 172 LYS A CA 1
ATOM 1338 C C . LYS A 1 172 ? -15.468 6.263 29.670 1.00 88.06 172 LYS A C 1
ATOM 1340 O O . LYS A 1 172 ? -14.983 6.513 30.766 1.00 88.06 172 LYS A O 1
ATOM 1345 N N . GLN A 1 173 ? -16.632 6.752 29.253 1.00 80.56 173 GLN A N 1
ATOM 1346 C CA . GLN A 1 173 ? -17.523 7.574 30.075 1.00 80.56 173 GLN A CA 1
ATOM 1347 C C . GLN A 1 173 ? -18.586 6.743 30.809 1.00 80.56 173 GLN A C 1
ATOM 1349 O O . GLN A 1 173 ? -19.312 7.299 31.629 1.00 80.56 173 GLN A O 1
ATOM 1354 N N . SER A 1 174 ? -18.692 5.451 30.483 1.00 63.94 174 SER A N 1
ATOM 1355 C CA . SER A 1 174 ? -19.578 4.475 31.132 1.00 63.94 174 SER A CA 1
ATOM 1356 C C . SER A 1 174 ? -18.835 3.739 32.240 1.00 63.94 174 SER A C 1
ATOM 1358 O O . SER A 1 174 ? -19.489 3.419 33.253 1.00 63.94 174 SER A O 1
#

Radius of gyration: 20.24 Å; Cα contacts (8 Å, |Δi|>4): 198; chains: 1; bounding box: 41×46×52 Å

Nearest PDB structures (foldseek):
  7nsu-assembly1_D  TM=3.147E-01  e=5.580E+00  Escherichia coli
  4jre-assembly1_D  TM=2.820E-01  e=5.283E+00  Escherichia coli K-12

Foldseek 3Di:
DDFDAWDWDADPQPRDIDIWGWDWDQPPNDTDTDIPPQADPQQRHGDDDADDQDLVLLLLLLCQLLVQPVSCVVQVHSLSSCLNRDQALVSLVSSLVSNLPDPLVVVLVVLVVVVVVDPDPSSVSSSVSSVVSVVCVVVVNSSVVSVVSCVVSNVVSVVSSVNRVVSNVVVVVD

Sequence (174 aa):
MRVAPSTPVTCFVCGSTFTVHNKVDLDGGRRTVLQEPSACPFCDAPLRTIPKLDVGVAKSLLLTEAGAPEEKKAYGTVERFLERFTRTEAEVDTLLTLARELDLGAWEEANLARLQRSKDAGLKTETKFVAKLRKEAEDGGLFERLQRAAAPVKDAHRALWSRHMAVFQQRKQS

pLDDT: mean 92.38, std 7.98, range [49.94, 98.56]

Organism: NCBI:txid2316736

Mean predicted aligned error: 5.43 Å